Protein AF-A0A0Q5TPV0-F1 (afdb_monomer_lite)

Sequence (74 aa):
MFKKYKTRILFVNGDVVILNQIQDGLDKCRVFIDGIEKGCLIERNGFLVPVDDAKIQASIIKEINNLARGSIAA

Structure (mmCIF, N/CA/C/O backbone):
data_AF-A0A0Q5TPV0-F1
#
_entry.id   AF-A0A0Q5TPV0-F1
#
loop_
_atom_site.group_PDB
_atom_site.id
_atom_site.type_symbol
_atom_site.label_atom_id
_atom_site.label_alt_id
_atom_site.label_comp_id
_atom_site.label_asym_id
_atom_site.label_entity_id
_atom_site.label_seq_id
_atom_site.pdbx_PDB_ins_code
_atom_site.Cartn_x
_atom_site.Cartn_y
_atom_site.Cartn_z
_atom_site.occupancy
_atom_site.B_iso_or_equiv
_atom_site.auth_seq_id
_atom_site.auth_comp_id
_atom_site.auth_asym_id
_atom_site.auth_atom_id
_atom_site.pdbx_PDB_model_num
ATOM 1 N N . MET A 1 1 ? 15.668 -20.064 -7.703 1.00 41.78 1 MET A N 1
ATOM 2 C CA . MET A 1 1 ? 15.400 -19.810 -6.269 1.00 41.78 1 MET A CA 1
ATOM 3 C C . MET A 1 1 ? 14.088 -19.035 -6.181 1.00 41.78 1 MET A C 1
ATOM 5 O O . MET A 1 1 ? 14.041 -17.920 -6.682 1.00 41.78 1 MET A O 1
ATOM 9 N N . PHE A 1 2 ? 13.000 -19.628 -5.679 1.00 37.78 2 PHE A N 1
ATOM 10 C CA . PHE A 1 2 ? 11.712 -18.926 -5.562 1.00 37.78 2 PHE A CA 1
ATOM 11 C C . PHE A 1 2 ? 11.825 -17.851 -4.468 1.00 37.78 2 PHE A C 1
ATOM 13 O O . PHE A 1 2 ? 11.972 -18.181 -3.291 1.00 37.78 2 PHE A O 1
ATOM 20 N N . LYS A 1 3 ? 11.810 -16.566 -4.847 1.00 48.22 3 LYS A N 1
ATOM 21 C CA . LYS A 1 3 ? 11.754 -15.444 -3.896 1.00 48.22 3 LYS A CA 1
ATOM 22 C C . LYS A 1 3 ? 10.397 -15.569 -3.180 1.00 48.22 3 LYS A C 1
ATOM 24 O O . LYS A 1 3 ? 9.360 -15.532 -3.830 1.00 48.22 3 LYS A O 1
ATOM 29 N N . LYS A 1 4 ? 10.375 -15.811 -1.864 1.00 54.91 4 LYS A N 1
ATOM 30 C CA . LYS A 1 4 ? 9.116 -15.798 -1.095 1.00 54.91 4 LYS A CA 1
ATOM 31 C C . LYS A 1 4 ? 8.590 -14.360 -1.084 1.00 54.91 4 LYS A C 1
ATOM 33 O O . LYS A 1 4 ? 9.217 -13.505 -0.460 1.00 54.91 4 LYS A O 1
ATOM 38 N N . TYR A 1 5 ? 7.479 -14.096 -1.771 1.00 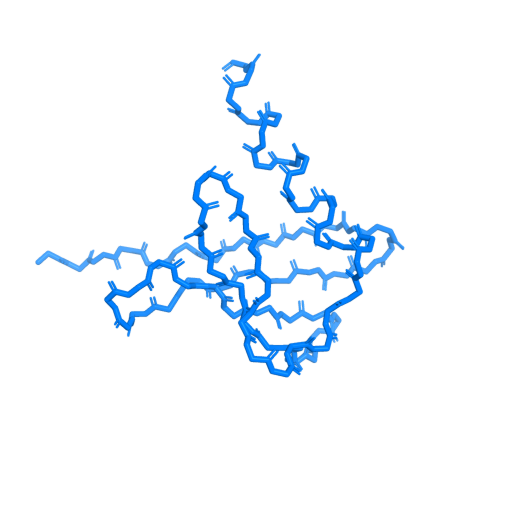64.31 5 TYR A N 1
ATOM 39 C CA . TYR A 1 5 ? 6.829 -12.782 -1.755 1.00 64.31 5 TYR A CA 1
ATOM 40 C C . TYR A 1 5 ? 6.248 -12.524 -0.381 1.00 64.31 5 TYR A C 1
ATOM 42 O O . TYR A 1 5 ? 5.461 -13.315 0.141 1.00 64.31 5 TYR A O 1
ATOM 50 N N . LYS A 1 6 ? 6.691 -11.432 0.236 1.00 80.81 6 LYS A N 1
ATOM 51 C CA . LYS A 1 6 ? 6.223 -11.052 1.560 1.00 80.81 6 LYS A CA 1
ATOM 52 C C . LYS A 1 6 ? 4.952 -10.234 1.387 1.00 80.81 6 LYS A C 1
ATOM 54 O O . LYS A 1 6 ? 4.982 -9.150 0.812 1.00 80.81 6 LYS A O 1
ATOM 59 N N . THR A 1 7 ? 3.847 -10.762 1.897 1.00 88.75 7 THR A N 1
ATOM 60 C CA .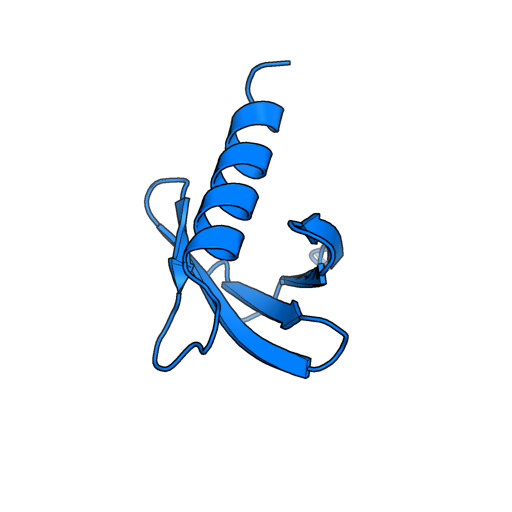 THR A 1 7 ? 2.672 -9.949 2.206 1.00 88.75 7 THR A CA 1
ATOM 61 C C . THR A 1 7 ? 2.853 -9.376 3.605 1.00 88.75 7 THR A C 1
ATOM 63 O O . THR A 1 7 ? 3.246 -10.097 4.524 1.00 88.75 7 THR A O 1
ATOM 66 N N . ARG A 1 8 ? 2.590 -8.083 3.770 1.00 89.25 8 ARG A N 1
ATOM 67 C CA . ARG A 1 8 ? 2.508 -7.431 5.078 1.00 89.25 8 ARG A CA 1
ATOM 68 C C . ARG A 1 8 ? 1.112 -6.859 5.254 1.00 89.25 8 ARG A C 1
ATOM 70 O O . ARG A 1 8 ? 0.574 -6.273 4.321 1.00 89.25 8 ARG A O 1
ATOM 77 N N . ILE A 1 9 ? 0.557 -7.028 6.445 1.00 92.50 9 ILE A N 1
ATOM 78 C CA . ILE A 1 9 ? -0.728 -6.456 6.842 1.00 92.50 9 ILE A CA 1
ATOM 79 C C . ILE A 1 9 ? -0.429 -5.450 7.947 1.00 92.50 9 ILE A C 1
ATOM 81 O O . ILE A 1 9 ? 0.279 -5.773 8.901 1.00 92.50 9 ILE A O 1
ATOM 85 N N . LEU A 1 10 ? -0.913 -4.228 7.778 1.00 92.31 10 LEU A N 1
ATOM 86 C CA . LEU A 1 10 ? -0.700 -3.097 8.668 1.00 92.31 10 LEU A CA 1
ATOM 87 C C . LEU A 1 10 ? -2.061 -2.527 9.063 1.00 92.31 10 LEU A C 1
ATOM 89 O O . LEU A 1 10 ? -2.978 -2.488 8.247 1.00 92.31 10 LEU A O 1
ATOM 93 N N . PHE A 1 11 ? -2.166 -2.047 10.296 1.00 91.94 11 PHE A N 1
ATOM 94 C CA . PHE A 1 11 ? -3.324 -1.299 10.775 1.00 91.94 11 PHE A CA 1
ATOM 95 C C . PHE A 1 11 ? -2.882 0.151 10.945 1.00 91.94 11 PHE A C 1
ATOM 97 O O . PHE A 1 11 ? -2.009 0.432 11.764 1.00 91.94 11 PHE A O 1
ATOM 104 N N . VAL A 1 12 ? -3.416 1.056 10.126 1.00 90.69 12 VAL A N 1
ATOM 105 C CA . VAL A 1 12 ? -2.946 2.444 10.028 1.00 90.69 12 VAL A CA 1
ATOM 106 C C . VAL A 1 12 ? -4.145 3.373 10.064 1.00 90.69 12 VAL A C 1
ATOM 108 O O . VAL A 1 12 ? -4.997 3.295 9.194 1.00 90.69 12 VAL A O 1
ATOM 111 N N . ASN A 1 13 ? -4.206 4.272 11.050 1.00 86.94 13 ASN A N 1
ATOM 112 C CA . ASN A 1 13 ? -5.285 5.263 11.189 1.00 86.94 13 ASN A CA 1
ATOM 113 C C . ASN A 1 13 ? -6.715 4.676 11.175 1.00 86.94 13 ASN A C 1
ATOM 115 O O . ASN A 1 13 ? -7.656 5.373 10.816 1.00 86.94 13 ASN A O 1
ATOM 119 N N . GLY A 1 14 ? -6.882 3.415 11.587 1.00 89.44 14 GLY A N 1
ATOM 120 C CA . GLY A 1 14 ? -8.164 2.701 11.541 1.00 89.44 14 GLY A CA 1
ATOM 121 C C . GLY A 1 14 ? -8.401 1.893 10.261 1.00 89.44 14 GLY A C 1
ATOM 122 O O . GLY A 1 14 ? -9.297 1.054 10.257 1.00 89.44 14 GLY A O 1
ATOM 123 N N . ASP A 1 15 ? -7.566 2.068 9.237 1.00 94.00 15 ASP A N 1
ATOM 124 C CA . ASP A 1 15 ? -7.640 1.335 7.975 1.00 94.00 15 ASP A CA 1
ATOM 125 C C . ASP A 1 15 ? -6.804 0.044 8.022 1.00 94.00 15 ASP A C 1
ATOM 127 O O . ASP A 1 15 ? -5.736 -0.017 8.654 1.00 94.00 15 ASP A O 1
ATOM 131 N N . VAL A 1 16 ? -7.241 -0.983 7.286 1.00 95.62 16 VAL A N 1
ATOM 132 C CA . VAL A 1 16 ? -6.445 -2.193 7.033 1.00 95.62 16 VAL A CA 1
ATOM 133 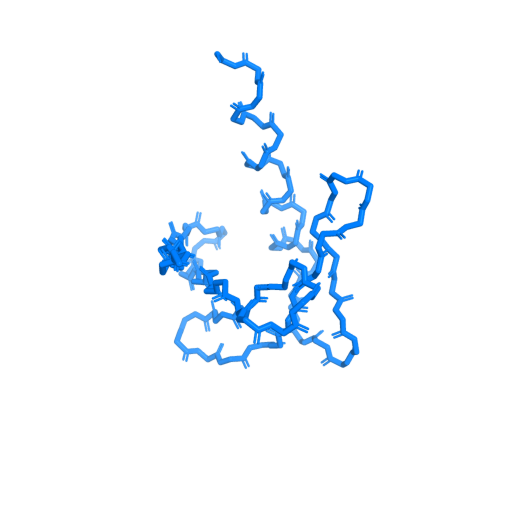C C . VAL A 1 16 ? -5.664 -2.018 5.737 1.00 95.62 16 VAL A C 1
ATOM 135 O O . VAL A 1 16 ? -6.232 -1.978 4.645 1.00 95.62 16 VAL A O 1
ATOM 138 N N . VAL A 1 17 ? -4.338 -1.968 5.846 1.00 96.12 17 VAL A N 1
ATOM 139 C CA . VAL A 1 17 ? -3.429 -1.763 4.716 1.00 96.12 17 VAL A CA 1
ATOM 140 C C . VAL A 1 17 ? -2.660 -3.045 4.417 1.00 96.12 17 VAL A C 1
ATOM 142 O O . VAL A 1 17 ? -1.913 -3.551 5.254 1.00 96.12 17 VAL A O 1
ATOM 145 N N . ILE A 1 18 ? -2.800 -3.566 3.200 1.00 95.38 18 ILE A N 1
ATOM 146 C CA . ILE A 1 18 ? -2.074 -4.752 2.734 1.00 95.38 18 ILE A CA 1
ATOM 147 C C . ILE A 1 18 ? -1.016 -4.317 1.725 1.00 95.38 18 ILE A C 1
ATOM 149 O O . ILE A 1 18 ? -1.339 -3.731 0.693 1.00 95.38 18 ILE A O 1
ATOM 153 N N . LEU A 1 19 ? 0.244 -4.642 2.013 1.00 93.44 19 LEU A N 1
ATOM 154 C CA . LEU A 1 19 ? 1.376 -4.474 1.107 1.00 93.44 19 LEU A CA 1
ATOM 155 C C . LEU A 1 19 ? 1.762 -5.837 0.540 1.00 93.44 19 LEU A C 1
ATOM 157 O O . LEU A 1 19 ? 2.205 -6.717 1.282 1.00 93.44 19 LEU A O 1
ATOM 161 N N . ASN A 1 20 ? 1.616 -6.006 -0.770 1.00 91.50 20 ASN A N 1
ATOM 162 C CA . ASN A 1 20 ? 1.962 -7.244 -1.456 1.00 91.50 20 ASN A CA 1
ATOM 163 C C . ASN A 1 20 ? 3.119 -7.018 -2.433 1.00 91.50 20 ASN A C 1
ATOM 165 O O . ASN A 1 20 ? 2.969 -6.278 -3.406 1.00 91.50 20 ASN A O 1
ATOM 169 N N . GLN A 1 21 ? 4.269 -7.642 -2.176 1.00 88.25 21 GLN A N 1
ATOM 170 C CA . GLN A 1 21 ? 5.447 -7.504 -3.032 1.00 88.25 21 GLN A CA 1
ATOM 171 C C . GLN A 1 21 ? 5.216 -8.149 -4.410 1.00 88.25 21 GLN A C 1
ATOM 173 O O . GLN A 1 21 ? 4.759 -9.287 -4.501 1.00 88.25 21 GLN A O 1
ATOM 178 N N . ILE A 1 22 ? 5.570 -7.438 -5.482 1.00 84.75 22 ILE A N 1
ATOM 179 C CA . ILE A 1 22 ? 5.361 -7.860 -6.876 1.00 84.75 22 ILE A CA 1
ATOM 180 C C . ILE A 1 22 ? 6.696 -8.297 -7.498 1.00 84.75 22 ILE A C 1
ATOM 182 O O . ILE A 1 22 ? 7.743 -7.720 -7.212 1.00 84.75 22 ILE A O 1
ATOM 186 N N . GLN A 1 23 ? 6.666 -9.295 -8.386 1.00 71.38 23 GLN A N 1
ATOM 187 C CA . GLN A 1 23 ? 7.787 -9.598 -9.282 1.00 71.38 23 GLN A CA 1
ATOM 188 C C . GLN A 1 23 ? 7.721 -8.747 -10.548 1.00 71.38 23 GLN A C 1
ATOM 190 O O . GLN A 1 23 ? 7.087 -9.155 -11.517 1.00 71.38 23 GLN A O 1
ATOM 195 N N . ASP A 1 24 ? 8.404 -7.607 -10.580 1.00 70.25 24 ASP A N 1
ATOM 196 C CA . ASP A 1 24 ? 8.636 -6.906 -11.855 1.00 70.25 24 ASP A CA 1
ATOM 197 C C . ASP A 1 24 ? 10.088 -6.442 -12.070 1.00 70.25 24 ASP A C 1
ATOM 199 O O . ASP A 1 24 ? 10.383 -5.737 -13.029 1.00 70.25 24 ASP A O 1
ATOM 203 N N . GLY A 1 25 ? 11.014 -6.869 -11.203 1.00 64.69 25 GLY A N 1
ATOM 204 C CA . GLY A 1 25 ? 12.424 -6.467 -11.261 1.00 64.69 25 GLY A CA 1
ATOM 205 C C . GLY A 1 25 ? 12.722 -5.121 -10.593 1.00 64.69 25 GLY A C 1
ATOM 206 O O . GLY A 1 25 ? 13.885 -4.829 -10.330 1.00 64.69 25 GLY A O 1
ATOM 207 N N . LEU A 1 26 ? 11.697 -4.346 -10.245 1.00 65.81 26 LEU A N 1
ATOM 208 C CA . LEU A 1 26 ? 11.767 -3.167 -9.393 1.00 65.81 26 LEU A CA 1
ATOM 209 C C . LEU A 1 26 ? 11.097 -3.568 -8.071 1.00 65.81 26 LEU A C 1
ATOM 211 O O . LEU A 1 26 ? 10.019 -4.153 -8.090 1.00 65.81 26 LEU A O 1
ATOM 215 N N . ASP A 1 27 ? 11.718 -3.349 -6.911 1.00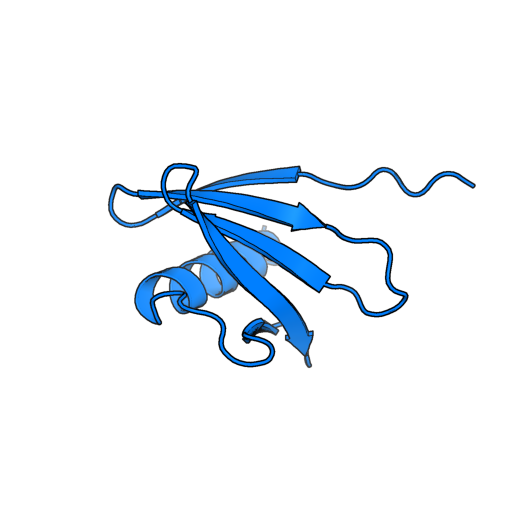 78.75 27 ASP A N 1
ATOM 216 C CA . ASP A 1 27 ? 11.140 -3.760 -5.621 1.00 78.75 27 ASP A CA 1
ATOM 217 C C . ASP A 1 27 ? 9.863 -2.943 -5.302 1.00 78.75 27 ASP A C 1
ATOM 219 O O . ASP A 1 27 ? 9.877 -1.941 -4.583 1.00 78.75 27 ASP A O 1
ATOM 223 N N . LYS A 1 28 ? 8.743 -3.365 -5.903 1.00 88.38 28 LYS A N 1
ATOM 224 C CA . LYS A 1 28 ? 7.418 -2.749 -5.837 1.00 88.38 28 LYS A CA 1
ATOM 225 C C . LYS A 1 28 ? 6.481 -3.536 -4.933 1.00 88.38 28 LYS A C 1
ATOM 227 O O . LYS A 1 28 ? 6.525 -4.767 -4.861 1.00 88.38 28 LYS A O 1
ATOM 232 N N . CYS A 1 29 ? 5.560 -2.809 -4.318 1.00 90.75 29 CYS A N 1
ATOM 233 C CA . CYS A 1 29 ? 4.492 -3.337 -3.484 1.00 90.75 29 CYS A CA 1
ATOM 234 C C . CYS A 1 29 ? 3.141 -2.820 -3.982 1.00 90.75 29 CYS A C 1
ATOM 236 O O . CYS A 1 29 ? 2.933 -1.610 -4.032 1.00 90.75 29 CYS A O 1
ATOM 238 N N . ARG A 1 30 ? 2.203 -3.721 -4.288 1.00 93.31 30 ARG A N 1
ATOM 239 C CA . ARG A 1 30 ? 0.782 -3.373 -4.442 1.00 93.31 30 ARG A CA 1
ATOM 240 C C . ARG A 1 30 ? 0.204 -3.018 -3.083 1.00 93.31 30 ARG A C 1
ATOM 242 O O . ARG A 1 30 ? 0.491 -3.705 -2.102 1.00 93.31 30 ARG A O 1
ATOM 249 N N . VAL A 1 31 ? -0.615 -1.975 -3.044 1.00 95.31 31 VAL A N 1
ATOM 250 C CA . VAL A 1 31 ? -1.257 -1.483 -1.827 1.00 95.31 31 VAL A CA 1
ATOM 251 C C . VAL A 1 31 ? -2.759 -1.661 -1.932 1.00 95.31 31 VAL A C 1
ATOM 253 O O . VAL A 1 31 ? -3.389 -1.138 -2.852 1.00 95.31 31 VAL A O 1
ATOM 256 N N . PHE A 1 32 ? -3.330 -2.353 -0.953 1.00 96.06 32 PHE A N 1
ATOM 257 C CA . PHE A 1 32 ? -4.771 -2.425 -0.744 1.00 96.06 32 PHE A CA 1
ATOM 258 C C . PHE A 1 32 ? -5.115 -1.706 0.554 1.00 96.06 32 PHE A C 1
ATOM 260 O O . PHE A 1 32 ? -4.416 -1.890 1.548 1.00 96.06 32 PHE A O 1
ATOM 267 N N . ILE A 1 33 ? -6.175 -0.903 0.541 1.00 95.75 33 ILE A N 1
ATOM 268 C CA . ILE A 1 33 ? -6.733 -0.248 1.729 1.00 95.75 33 ILE A CA 1
ATOM 269 C C . ILE A 1 33 ? -8.181 -0.713 1.844 1.00 95.75 33 ILE A C 1
ATOM 271 O O . ILE A 1 33 ? -8.948 -0.540 0.893 1.00 95.75 33 ILE A O 1
ATOM 275 N N . ASP A 1 34 ? -8.508 -1.379 2.950 1.00 94.69 34 ASP A N 1
ATOM 276 C CA . ASP A 1 34 ? -9.802 -2.027 3.211 1.00 94.69 34 ASP A CA 1
ATOM 277 C C . ASP A 1 34 ? -10.254 -2.949 2.067 1.00 94.69 34 ASP A C 1
ATOM 279 O O . ASP A 1 34 ? -11.412 -2.986 1.657 1.00 94.69 34 ASP A O 1
ATOM 283 N N . GLY A 1 35 ? -9.291 -3.681 1.500 1.00 93.38 35 GLY A N 1
ATOM 284 C CA . GLY A 1 35 ? -9.511 -4.609 0.388 1.00 93.38 35 GLY A CA 1
ATOM 285 C C . GLY A 1 35 ? -9.571 -3.964 -1.002 1.00 93.38 35 GLY A C 1
ATOM 286 O O . GLY A 1 35 ? -9.615 -4.686 -1.995 1.00 93.38 35 GLY A O 1
ATOM 287 N N . ILE A 1 36 ? -9.515 -2.633 -1.112 1.00 95.88 36 ILE A N 1
ATOM 288 C CA . ILE A 1 36 ? -9.535 -1.920 -2.397 1.00 95.88 36 ILE A CA 1
ATOM 289 C C . ILE A 1 36 ? -8.105 -1.633 -2.849 1.00 95.88 36 ILE A C 1
ATOM 291 O O . ILE A 1 36 ? -7.344 -1.005 -2.115 1.00 95.88 36 ILE A O 1
ATOM 295 N N . GLU A 1 37 ? -7.746 -2.023 -4.074 1.00 95.69 37 GLU A N 1
ATOM 296 C CA . GLU A 1 37 ? -6.446 -1.680 -4.660 1.00 95.69 37 GLU A CA 1
ATOM 297 C C . GLU A 1 37 ? -6.323 -0.163 -4.867 1.00 95.69 37 GLU A C 1
ATOM 299 O O . GLU A 1 37 ? -7.184 0.480 -5.472 1.00 95.69 37 GLU A O 1
ATOM 304 N N . LYS A 1 38 ? -5.241 0.419 -4.348 1.00 95.94 38 LYS A N 1
ATOM 305 C CA . LYS A 1 38 ? -4.957 1.859 -4.419 1.00 95.94 38 LYS A CA 1
ATOM 306 C C . LYS A 1 38 ? -3.750 2.191 -5.291 1.00 95.94 38 LYS A C 1
ATOM 308 O O . LYS A 1 38 ? -3.468 3.366 -5.493 1.00 95.94 38 LYS A O 1
ATOM 313 N N . GLY A 1 39 ? -3.059 1.189 -5.824 1.00 94.62 39 GLY A N 1
ATOM 314 C CA . GLY A 1 39 ? -1.8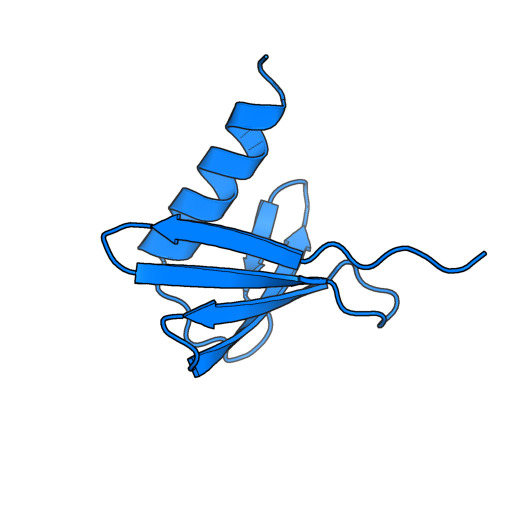93 1.352 -6.688 1.00 94.62 39 GLY A CA 1
ATOM 315 C C . GLY A 1 39 ? -0.644 0.712 -6.096 1.00 94.62 39 GLY A C 1
ATOM 316 O O . GLY A 1 39 ? -0.729 -0.219 -5.291 1.00 94.62 39 GLY A O 1
ATOM 317 N N . CYS A 1 40 ? 0.525 1.199 -6.509 1.00 94.06 40 CYS A N 1
ATOM 318 C CA . CYS A 1 40 ? 1.811 0.622 -6.130 1.00 94.06 40 CYS A CA 1
ATOM 319 C C . CYS A 1 40 ? 2.714 1.630 -5.411 1.00 94.06 40 CYS A C 1
ATOM 321 O O . CYS A 1 40 ? 2.720 2.819 -5.724 1.00 94.06 40 CYS A O 1
ATOM 323 N N . LEU A 1 41 ? 3.524 1.119 -4.487 1.00 93.38 41 LEU A N 1
ATOM 324 C CA . LEU A 1 41 ? 4.687 1.800 -3.928 1.00 93.38 41 LEU A CA 1
ATOM 325 C C . LEU A 1 41 ? 5.960 1.154 -4.483 1.00 93.38 41 LEU A C 1
ATOM 327 O O . LEU A 1 41 ? 5.990 -0.056 -4.703 1.00 93.38 41 LEU A O 1
ATOM 331 N N . ILE A 1 42 ? 7.014 1.938 -4.667 1.00 91.62 42 ILE A N 1
ATOM 332 C CA . ILE A 1 42 ? 8.366 1.476 -4.998 1.00 91.62 42 ILE A CA 1
ATOM 333 C C . ILE A 1 42 ? 9.337 1.955 -3.925 1.00 91.62 42 ILE A C 1
ATOM 335 O O . ILE A 1 42 ? 9.185 3.060 -3.400 1.00 91.62 42 ILE A O 1
ATOM 339 N N . GLU A 1 43 ? 10.344 1.150 -3.607 1.00 87.12 43 GLU A N 1
ATOM 340 C CA . GLU A 1 43 ? 11.442 1.613 -2.766 1.00 87.12 43 GLU A CA 1
ATOM 341 C C . GLU A 1 43 ? 12.371 2.557 -3.551 1.00 87.12 43 GLU A C 1
ATOM 343 O O . GLU A 1 43 ? 12.914 2.207 -4.600 1.00 87.12 43 GLU A O 1
ATOM 348 N N . ARG A 1 44 ? 12.570 3.773 -3.037 1.00 86.12 44 ARG A N 1
ATOM 349 C CA . ARG A 1 44 ? 13.581 4.730 -3.501 1.00 86.12 44 ARG A CA 1
ATOM 350 C C . ARG A 1 44 ? 14.307 5.314 -2.301 1.00 86.12 44 ARG A C 1
ATOM 352 O O . ARG A 1 44 ? 13.687 5.921 -1.433 1.00 86.12 44 ARG A O 1
ATOM 359 N N . ASN A 1 45 ? 15.629 5.158 -2.269 1.00 84.81 45 ASN A N 1
ATOM 360 C CA . ASN A 1 45 ? 16.495 5.685 -1.207 1.00 84.81 45 ASN A CA 1
ATOM 361 C C . ASN A 1 45 ? 16.056 5.264 0.213 1.00 84.81 45 ASN A C 1
ATOM 363 O O . ASN A 1 45 ? 16.118 6.065 1.143 1.00 84.81 45 ASN A O 1
ATOM 367 N N . GLY A 1 46 ? 15.578 4.024 0.374 1.00 82.69 46 GLY A N 1
ATOM 368 C CA . GLY A 1 46 ? 15.096 3.501 1.658 1.00 82.69 46 GLY A CA 1
ATOM 369 C C . GLY A 1 46 ? 13.701 3.984 2.073 1.00 82.69 46 GLY A C 1
ATOM 370 O O . GLY A 1 46 ? 13.302 3.767 3.216 1.00 82.69 46 GLY A O 1
ATOM 371 N N . PHE A 1 47 ? 12.959 4.638 1.173 1.00 87.69 47 PHE A N 1
ATOM 372 C CA . PHE A 1 47 ? 11.573 5.052 1.389 1.00 87.69 47 PHE A CA 1
ATOM 373 C C . PHE A 1 47 ? 10.646 4.420 0.357 1.00 87.69 47 PHE A C 1
ATOM 375 O O . PHE A 1 47 ? 10.963 4.356 -0.828 1.00 87.69 47 PHE A O 1
ATOM 382 N N . LEU A 1 48 ? 9.463 4.007 0.797 1.00 90.56 48 LEU A N 1
ATOM 383 C CA . LEU A 1 48 ? 8.378 3.597 -0.080 1.00 90.56 48 LEU A CA 1
ATOM 384 C C . LEU A 1 48 ? 7.643 4.838 -0.587 1.00 90.56 48 LEU A C 1
ATOM 386 O O . LEU A 1 48 ? 7.060 5.591 0.197 1.00 90.56 48 LEU A O 1
ATOM 390 N N . VAL A 1 49 ? 7.667 5.035 -1.903 1.00 93.50 49 VAL A N 1
ATOM 391 C CA . VAL A 1 49 ? 7.029 6.164 -2.587 1.00 93.50 49 VAL A CA 1
ATOM 392 C C . VAL A 1 49 ? 6.009 5.667 -3.614 1.00 93.50 49 VAL A C 1
ATOM 394 O O . VAL A 1 49 ? 6.231 4.618 -4.218 1.00 93.50 49 VAL A O 1
ATOM 397 N N . PRO A 1 50 ? 4.889 6.378 -3.823 1.00 94.12 50 PRO A N 1
ATOM 398 C CA . PRO A 1 50 ? 3.896 6.008 -4.826 1.00 94.12 50 PRO A CA 1
ATOM 399 C C . PRO A 1 50 ? 4.464 6.048 -6.244 1.00 94.12 50 PRO A C 1
ATOM 401 O O . PRO A 1 50 ? 5.307 6.883 -6.573 1.00 94.12 50 PRO A O 1
ATOM 404 N N . VAL A 1 51 ? 3.990 5.117 -7.068 1.00 91.75 51 VAL A N 1
ATOM 405 C CA . VAL A 1 51 ? 4.270 5.035 -8.505 1.00 91.75 51 VAL A CA 1
ATOM 406 C C . VAL A 1 51 ? 3.001 5.421 -9.260 1.00 91.75 51 VAL A C 1
ATOM 408 O O . VAL A 1 51 ? 1.913 5.001 -8.864 1.00 91.75 51 VAL A O 1
ATOM 411 N N . ASP A 1 52 ? 3.151 6.177 -10.348 1.00 82.62 52 ASP A N 1
ATOM 412 C CA . ASP A 1 52 ? 2.061 6.568 -11.253 1.00 82.62 52 ASP A CA 1
ATOM 413 C C . ASP A 1 52 ? 0.886 7.262 -10.518 1.00 82.62 52 ASP A C 1
ATOM 415 O O . ASP A 1 52 ? 1.099 8.050 -9.595 1.00 82.62 52 ASP A O 1
ATOM 419 N N . ASP A 1 53 ? -0.357 6.956 -10.908 1.00 84.56 53 ASP A N 1
ATOM 420 C CA . ASP A 1 53 ? -1.608 7.516 -10.372 1.00 84.56 53 ASP A CA 1
ATOM 421 C C . ASP A 1 53 ? -2.091 6.824 -9.077 1.00 84.56 53 ASP A C 1
ATOM 423 O O . ASP A 1 53 ? -3.295 6.635 -8.861 1.00 84.56 53 ASP A O 1
ATOM 427 N N . ALA A 1 54 ? -1.172 6.393 -8.206 1.00 93.31 54 ALA A N 1
ATOM 428 C CA . ALA A 1 54 ? -1.537 5.711 -6.966 1.00 93.31 54 ALA A CA 1
ATOM 429 C C . ALA A 1 54 ? -2.417 6.601 -6.065 1.00 93.31 54 ALA A C 1
ATOM 431 O O . ALA A 1 54 ? -2.027 7.680 -5.619 1.00 93.31 54 ALA A O 1
ATOM 432 N N . LYS A 1 55 ? -3.609 6.105 -5.726 1.00 94.62 55 LYS A N 1
ATOM 433 C CA . LYS A 1 55 ? -4.623 6.770 -4.893 1.00 94.62 55 LYS A CA 1
ATOM 434 C C . LYS A 1 55 ? -4.449 6.412 -3.416 1.00 94.62 55 LYS A C 1
ATOM 436 O O . LYS A 1 55 ? -5.397 5.987 -2.753 1.00 94.62 55 LYS A O 1
ATOM 441 N N . ILE A 1 56 ? -3.223 6.539 -2.912 1.00 94.44 56 ILE A N 1
ATOM 442 C CA . ILE A 1 56 ? -2.864 6.228 -1.524 1.00 94.44 56 ILE A CA 1
ATOM 443 C C . ILE A 1 56 ? -2.756 7.540 -0.749 1.00 94.44 56 ILE A C 1
ATOM 445 O O . ILE A 1 56 ? -2.054 8.460 -1.165 1.00 94.44 56 ILE A O 1
ATOM 449 N N . GLN A 1 57 ? -3.444 7.636 0.388 1.00 93.56 57 GLN A N 1
ATOM 450 C CA . GLN A 1 57 ? -3.388 8.839 1.216 1.00 93.56 57 GLN A CA 1
ATOM 451 C C . GLN A 1 57 ? -1.966 9.078 1.750 1.00 93.56 57 GLN A C 1
ATOM 453 O O . GLN A 1 57 ? -1.292 8.149 2.202 1.00 93.56 57 GLN A O 1
ATOM 458 N N . ALA A 1 58 ? -1.524 10.339 1.761 1.00 92.06 58 ALA A N 1
ATOM 459 C CA . ALA A 1 58 ? -0.186 10.715 2.227 1.00 92.06 58 ALA A CA 1
ATOM 460 C C . ALA A 1 58 ? 0.075 10.325 3.695 1.00 92.06 58 ALA A C 1
ATOM 462 O O . ALA A 1 58 ? 1.198 9.969 4.049 1.00 92.06 58 ALA A O 1
ATOM 463 N N . SER A 1 59 ? -0.963 10.344 4.538 1.00 93.44 59 SER A N 1
ATOM 464 C CA . SER A 1 59 ? -0.913 9.893 5.936 1.00 93.44 59 SER A CA 1
ATOM 465 C C . SER A 1 59 ? -0.522 8.417 6.055 1.00 93.44 59 SER A C 1
ATOM 467 O O . SER A 1 59 ? 0.333 8.074 6.867 1.00 93.44 59 SER A O 1
ATOM 469 N N . ILE A 1 60 ? -1.082 7.558 5.201 1.00 94.19 60 ILE A N 1
ATOM 470 C CA . ILE A 1 60 ? -0.779 6.123 5.164 1.00 94.19 60 ILE A CA 1
ATOM 471 C C . ILE A 1 60 ? 0.648 5.887 4.661 1.00 94.19 60 ILE A C 1
ATOM 473 O O . ILE A 1 60 ? 1.387 5.109 5.257 1.00 94.19 60 ILE A O 1
ATOM 477 N N . ILE A 1 61 ? 1.076 6.600 3.612 1.00 93.69 61 ILE A N 1
ATOM 478 C CA . ILE A 1 61 ? 2.454 6.511 3.091 1.00 93.69 61 ILE A CA 1
ATOM 479 C C . ILE A 1 61 ? 3.469 6.911 4.167 1.00 93.69 61 ILE A C 1
ATOM 481 O O . ILE A 1 61 ? 4.494 6.245 4.338 1.00 93.69 61 ILE A O 1
ATOM 485 N N . LYS A 1 62 ? 3.192 7.992 4.904 1.00 93.44 62 LYS A N 1
ATOM 486 C CA . LYS A 1 62 ? 4.039 8.445 6.010 1.00 93.44 62 LYS A CA 1
ATOM 487 C C . LYS A 1 62 ? 4.165 7.359 7.078 1.00 93.44 62 LYS A C 1
ATOM 489 O O . LYS A 1 62 ? 5.282 7.052 7.486 1.00 93.44 62 LYS A O 1
ATOM 494 N N . GLU A 1 63 ? 3.056 6.744 7.474 1.00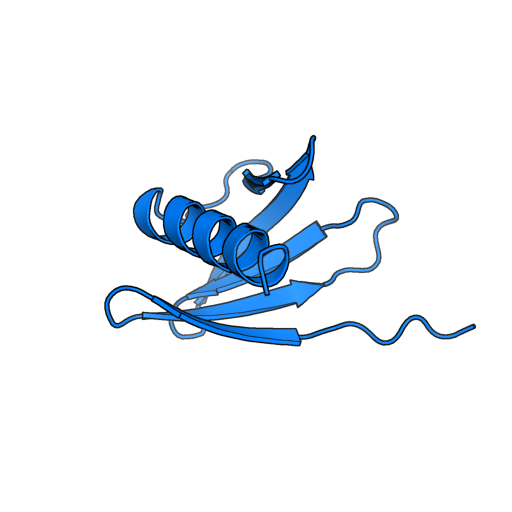 92.56 63 GLU A N 1
ATOM 495 C CA . GLU A 1 63 ? 3.066 5.722 8.521 1.00 92.56 63 GLU A CA 1
ATOM 496 C C . GLU A 1 63 ? 3.771 4.433 8.090 1.00 92.56 63 GLU A C 1
ATOM 498 O O . GLU A 1 63 ? 4.591 3.898 8.833 1.00 92.56 63 GLU A O 1
ATOM 503 N N . ILE A 1 64 ? 3.560 3.987 6.849 1.00 91.31 64 ILE A N 1
ATOM 504 C CA . ILE A 1 64 ? 4.302 2.861 6.264 1.00 91.31 64 ILE A CA 1
ATOM 505 C C . ILE A 1 64 ? 5.817 3.099 6.363 1.00 91.31 64 ILE A C 1
ATOM 507 O O . ILE A 1 64 ? 6.564 2.210 6.775 1.00 91.31 64 ILE A O 1
ATOM 511 N N . ASN A 1 65 ? 6.279 4.301 6.008 1.00 91.19 65 ASN A N 1
ATOM 512 C CA . ASN A 1 65 ? 7.697 4.653 6.069 1.00 91.19 65 ASN A CA 1
ATOM 513 C C . ASN A 1 65 ? 8.224 4.763 7.507 1.00 91.19 65 ASN A C 1
ATOM 515 O O . ASN A 1 65 ? 9.351 4.344 7.776 1.00 91.19 65 ASN A O 1
ATOM 519 N N . ASN A 1 66 ? 7.419 5.276 8.441 1.00 90.38 66 ASN A N 1
ATOM 520 C CA . ASN A 1 66 ? 7.768 5.299 9.863 1.00 90.38 66 ASN A CA 1
ATOM 521 C C . ASN A 1 66 ? 7.983 3.877 10.397 1.00 90.38 66 ASN A C 1
ATOM 523 O O . ASN A 1 66 ? 9.007 3.604 11.021 1.00 90.38 66 ASN A O 1
ATOM 527 N N . LEU A 1 67 ? 7.063 2.958 10.093 1.00 86.88 67 LEU A N 1
ATOM 528 C CA . LEU A 1 67 ? 7.141 1.555 10.509 1.00 86.88 67 LEU A CA 1
ATOM 529 C C . LEU A 1 67 ? 8.341 0.833 9.881 1.00 86.88 67 LEU A C 1
ATOM 531 O O . LEU A 1 67 ? 9.019 0.054 10.552 1.00 86.88 67 LEU A O 1
ATOM 535 N N . ALA A 1 68 ? 8.649 1.120 8.613 1.00 81.75 68 ALA A N 1
ATOM 536 C CA . ALA A 1 68 ? 9.824 0.569 7.943 1.00 81.75 68 ALA A CA 1
ATOM 537 C C . ALA A 1 68 ? 11.138 0.997 8.623 1.00 81.75 68 ALA A C 1
ATOM 539 O O . ALA A 1 68 ? 12.047 0.181 8.760 1.00 81.75 68 ALA A O 1
ATOM 540 N N . ARG A 1 69 ? 11.225 2.247 9.097 1.00 75.81 69 ARG A N 1
ATOM 541 C CA . ARG A 1 69 ? 12.406 2.780 9.797 1.00 75.81 69 ARG A CA 1
ATOM 542 C C . ARG A 1 69 ? 12.481 2.357 11.261 1.00 75.81 69 ARG A C 1
ATOM 544 O O . ARG A 1 69 ? 13.572 2.075 11.744 1.00 75.81 69 ARG A O 1
ATOM 551 N N . GLY A 1 70 ? 11.345 2.263 11.952 1.00 60.81 70 GLY A N 1
ATOM 552 C CA . GLY A 1 70 ? 11.275 1.782 13.336 1.00 60.81 70 GLY A CA 1
ATOM 553 C C . GLY A 1 70 ? 11.780 0.345 13.491 1.00 60.81 70 GLY A C 1
ATOM 554 O O . GLY A 1 70 ? 12.380 0.014 14.505 1.00 60.81 70 GLY A O 1
ATOM 555 N N . SER A 1 71 ? 11.642 -0.478 12.447 1.00 55.16 71 SER A N 1
ATOM 556 C CA . SER A 1 71 ? 12.200 -1.836 12.402 1.00 55.16 71 SER A CA 1
ATOM 557 C C . SER A 1 71 ? 13.734 -1.896 12.297 1.00 55.16 71 SER A C 1
ATOM 559 O O . SER A 1 71 ? 14.281 -2.984 12.439 1.00 55.16 71 SER A O 1
ATOM 561 N N . ILE A 1 72 ? 14.420 -0.786 11.998 1.00 48.81 72 ILE A N 1
ATOM 562 C CA . ILE A 1 72 ? 15.889 -0.728 11.842 1.00 48.81 72 ILE A CA 1
ATOM 563 C C . ILE A 1 72 ? 16.568 -0.285 13.154 1.00 48.81 72 ILE A C 1
ATOM 565 O O . ILE A 1 72 ? 17.769 -0.468 13.321 1.00 48.81 72 ILE A O 1
ATOM 569 N N . ALA A 1 73 ? 15.808 0.281 14.096 1.00 39.59 73 ALA A N 1
ATOM 570 C CA . ALA A 1 73 ? 16.319 0.829 15.353 1.00 39.59 73 ALA A CA 1
ATOM 571 C C . ALA A 1 73 ? 16.154 -0.107 16.573 1.00 39.59 73 ALA A C 1
ATOM 573 O O . ALA A 1 73 ? 16.302 0.363 17.700 1.00 39.59 73 ALA A O 1
ATOM 574 N N . ALA A 1 74 ? 15.838 -1.390 16.363 1.00 38.66 74 ALA A N 1
ATOM 575 C CA . ALA A 1 74 ? 15.647 -2.395 17.415 1.00 38.66 74 ALA A CA 1
ATOM 576 C C . ALA A 1 74 ? 16.642 -3.553 17.284 1.00 38.66 74 ALA A C 1
ATOM 578 O O . ALA A 1 74 ? 16.874 -3.993 16.134 1.00 38.66 74 ALA A O 1
#

pLDDT: mean 83.91, std 15.68, range [37.78, 96.12]

Secondary structure (DSSP, 8-state):
----PPEEEEEETTEEEEEEEE-SSS-EEEEEETTEEEEEEEEETTEEEEETT----HHHHHHHHHHHHHTT--

Foldseek 3Di:
DDDPWDWDWDQFPNWIWIWTFDPDVFRKTFIDTNNHTQAIWGDDPQATDGDDRRNDDPRVSVVVSVVSVVVVVD

Radius of gyration: 12.02 Å; chains: 1; bounding box: 26×30×29 Å